Protein AF-A0A166PEL2-F1 (afdb_monomer)

Structure (mmCIF, N/CA/C/O backbone):
data_AF-A0A166PEL2-F1
#
_entry.id   AF-A0A166PEL2-F1
#
loop_
_atom_site.group_PDB
_atom_site.id
_atom_site.type_symbol
_atom_site.label_atom_id
_atom_site.label_alt_id
_atom_site.label_comp_id
_atom_site.label_asym_id
_atom_site.label_entity_id
_atom_site.label_seq_id
_atom_site.pdbx_PDB_ins_code
_atom_site.Cartn_x
_atom_site.Cartn_y
_atom_site.Cartn_z
_atom_site.occupancy
_atom_site.B_iso_or_equiv
_atom_site.auth_seq_id
_atom_site.auth_comp_id
_atom_site.auth_asym_id
_atom_site.auth_atom_id
_atom_site.pdbx_PDB_model_num
ATOM 1 N N . MET A 1 1 ? 7.574 10.618 -14.336 1.00 68.94 1 MET A N 1
ATOM 2 C CA . MET A 1 1 ? 8.141 10.430 -12.987 1.00 68.94 1 MET A CA 1
ATOM 3 C C . MET A 1 1 ? 7.472 11.356 -11.979 1.00 68.94 1 MET A C 1
ATOM 5 O O . MET A 1 1 ? 6.725 10.844 -11.168 1.00 68.94 1 MET A O 1
ATOM 9 N N . TYR A 1 2 ? 7.573 12.684 -12.110 1.00 82.25 2 TYR A N 1
ATOM 10 C CA . TYR A 1 2 ? 6.947 13.627 -11.161 1.00 82.25 2 TYR A CA 1
ATOM 11 C C . TYR A 1 2 ? 5.433 13.452 -10.944 1.00 82.25 2 TYR A C 1
ATOM 13 O O . TYR A 1 2 ? 4.970 13.500 -9.814 1.00 82.25 2 TYR A O 1
ATOM 21 N N . LEU A 1 3 ? 4.654 13.180 -12.000 1.00 83.31 3 LEU A N 1
ATOM 22 C CA . LEU A 1 3 ? 3.216 12.902 -11.848 1.00 83.31 3 LEU A CA 1
ATOM 23 C C . LEU A 1 3 ? 2.946 11.677 -10.965 1.00 83.31 3 LEU A C 1
ATOM 25 O O . LEU A 1 3 ? 2.018 11.698 -10.172 1.00 83.31 3 LEU A O 1
ATOM 29 N N . PHE A 1 4 ? 3.765 10.631 -11.081 1.00 80.25 4 PHE A N 1
ATOM 30 C CA . PHE A 1 4 ? 3.643 9.445 -10.237 1.00 80.25 4 PHE A CA 1
ATOM 31 C C . PHE A 1 4 ? 3.962 9.779 -8.774 1.00 80.25 4 PHE A C 1
ATOM 33 O O . PHE A 1 4 ? 3.203 9.398 -7.892 1.00 80.25 4 PHE A O 1
ATOM 40 N N . GLU A 1 5 ? 5.019 10.552 -8.518 1.00 82.25 5 GLU A N 1
ATOM 41 C CA . GLU A 1 5 ? 5.413 10.951 -7.159 1.00 82.25 5 GLU A CA 1
ATOM 42 C C . GLU A 1 5 ? 4.337 11.776 -6.443 1.00 82.25 5 GLU A C 1
ATOM 44 O O . GLU A 1 5 ? 4.103 11.565 -5.255 1.00 82.25 5 GLU A O 1
ATOM 49 N N . VAL A 1 6 ? 3.637 12.664 -7.161 1.00 87.75 6 VAL A N 1
ATOM 50 C CA . VAL A 1 6 ? 2.542 13.476 -6.597 1.00 87.75 6 VAL A CA 1
ATOM 51 C C . VAL A 1 6 ? 1.397 12.609 -6.070 1.00 87.75 6 VAL A C 1
ATOM 53 O O . VAL A 1 6 ? 0.828 12.933 -5.032 1.00 87.75 6 VAL A O 1
ATOM 56 N N . PHE A 1 7 ? 1.064 11.509 -6.750 1.00 84.31 7 PHE A N 1
ATOM 57 C CA . PHE A 1 7 ? 0.017 10.586 -6.292 1.00 84.31 7 PHE A CA 1
ATOM 58 C C . PHE A 1 7 ? 0.532 9.560 -5.278 1.00 84.31 7 PHE A C 1
ATOM 60 O O . PHE A 1 7 ? -0.188 9.199 -4.352 1.00 84.31 7 PHE A O 1
ATOM 67 N N . TYR A 1 8 ? 1.776 9.107 -5.432 1.00 83.38 8 TYR A N 1
ATOM 68 C CA . TYR A 1 8 ? 2.395 8.117 -4.554 1.00 83.38 8 TYR A CA 1
ATOM 69 C C . TYR A 1 8 ? 2.656 8.670 -3.146 1.00 83.38 8 TYR A C 1
ATOM 71 O O . TYR A 1 8 ? 2.344 8.018 -2.152 1.00 83.38 8 TYR A O 1
ATOM 79 N N . SER A 1 9 ? 3.197 9.889 -3.057 1.00 85.69 9 SER A N 1
ATOM 80 C CA . SER A 1 9 ? 3.658 10.498 -1.805 1.00 85.69 9 SER A CA 1
ATOM 81 C C . SER A 1 9 ? 2.582 10.614 -0.708 1.00 85.69 9 SER A C 1
ATOM 83 O O . SER A 1 9 ? 2.863 10.199 0.413 1.00 85.69 9 SER A O 1
ATOM 85 N N . PRO A 1 10 ? 1.352 11.108 -0.967 1.00 86.00 10 PRO A N 1
ATOM 86 C CA . PRO A 1 10 ? 0.333 11.222 0.081 1.00 86.00 10 PRO A CA 1
ATOM 87 C C . PRO A 1 10 ? -0.378 9.902 0.421 1.00 86.00 10 PRO A C 1
ATOM 89 O O . PRO A 1 10 ? -0.984 9.812 1.485 1.00 86.00 10 PRO A O 1
ATOM 92 N N . GLY A 1 11 ? -0.356 8.910 -0.476 1.00 82.56 11 GLY A N 1
ATOM 93 C CA . GLY A 1 11 ? -1.076 7.645 -0.313 1.00 82.56 11 GLY A CA 1
ATOM 94 C C . GLY A 1 11 ? -0.146 6.506 0.089 1.00 82.56 11 GLY A C 1
ATOM 95 O O . GLY A 1 11 ? 0.066 6.241 1.267 1.00 82.56 11 GLY A O 1
ATOM 96 N N . GLU A 1 12 ? 0.435 5.849 -0.909 1.00 81.69 12 GLU A N 1
ATOM 97 C CA . GLU A 1 12 ? 1.274 4.651 -0.745 1.00 81.69 12 GLU A CA 1
ATOM 98 C C . GLU A 1 12 ? 2.548 4.885 0.083 1.00 81.69 12 GLU A C 1
ATOM 100 O O . GLU A 1 12 ? 3.100 3.944 0.642 1.00 81.69 12 GLU A O 1
ATOM 105 N N . GLY A 1 13 ? 3.029 6.129 0.185 1.00 81.25 13 GLY A N 1
ATOM 106 C CA . GLY A 1 13 ? 4.193 6.464 1.008 1.00 81.25 13 GLY A CA 1
ATOM 107 C C . GLY A 1 13 ? 3.968 6.214 2.509 1.00 81.25 13 GLY A C 1
ATOM 108 O O . GLY A 1 13 ? 4.653 5.372 3.088 1.00 81.25 13 GLY A O 1
ATOM 109 N N . PRO A 1 14 ? 3.055 6.950 3.169 1.00 84.38 14 PRO A N 1
ATOM 110 C CA . PRO A 1 14 ? 2.845 6.847 4.613 1.00 84.38 14 PRO A CA 1
ATOM 111 C C . PRO A 1 14 ? 1.833 5.769 5.030 1.00 84.38 14 PRO A C 1
ATOM 113 O O . PRO A 1 14 ? 2.002 5.175 6.095 1.00 84.38 14 PRO A O 1
ATOM 116 N N . VAL A 1 15 ? 0.803 5.500 4.218 1.00 84.81 15 VAL A N 1
ATOM 117 C CA . VAL A 1 15 ? -0.370 4.705 4.636 1.00 84.81 15 VAL A CA 1
ATOM 118 C C . VAL A 1 15 ? -0.029 3.260 5.028 1.00 84.81 15 VAL A C 1
ATOM 120 O O . VAL A 1 15 ? -0.509 2.814 6.070 1.00 84.81 15 VAL A O 1
ATOM 123 N N . PRO A 1 16 ? 0.813 2.505 4.293 1.00 83.75 16 PRO A N 1
ATOM 124 C CA . PRO A 1 16 ? 1.124 1.123 4.668 1.00 83.75 16 PRO A CA 1
ATOM 125 C C . PRO A 1 16 ? 1.857 1.015 6.011 1.00 83.75 16 PRO A C 1
ATOM 127 O O . PRO A 1 16 ? 1.633 0.073 6.777 1.00 83.75 16 PRO A O 1
ATOM 130 N N . PHE A 1 17 ? 2.720 1.988 6.321 1.00 82.50 17 PHE A N 1
ATOM 131 C CA . PHE A 1 17 ? 3.472 2.008 7.574 1.00 82.50 17 PHE A CA 1
ATOM 132 C C . PHE A 1 17 ? 2.594 2.410 8.757 1.00 82.50 17 PHE A C 1
ATOM 134 O O . PHE A 1 17 ? 2.692 1.788 9.814 1.00 82.50 17 PHE A O 1
ATOM 141 N N . THR A 1 18 ? 1.710 3.399 8.587 1.00 84.75 18 THR A N 1
ATOM 142 C CA . THR A 1 18 ? 0.741 3.763 9.632 1.00 84.75 18 THR A CA 1
ATOM 143 C C . THR A 1 18 ? -0.252 2.634 9.874 1.00 84.75 18 THR A C 1
ATOM 145 O O . THR A 1 18 ? -0.469 2.254 11.019 1.00 84.75 18 THR A O 1
ATOM 148 N N . TYR A 1 19 ? -0.761 2.013 8.808 1.00 82.31 19 TYR A N 1
ATOM 149 C CA . TYR A 1 19 ? -1.673 0.877 8.913 1.00 82.31 19 TYR A CA 1
ATOM 150 C C . TYR A 1 19 ? -1.026 -0.306 9.641 1.00 82.31 19 TYR A C 1
ATOM 152 O O . TYR A 1 19 ? -1.628 -0.890 10.536 1.00 82.31 19 TYR A O 1
ATOM 160 N N . SER A 1 20 ? 0.229 -0.636 9.319 1.00 83.12 20 SER A N 1
ATOM 161 C CA . SER A 1 20 ? 0.958 -1.697 10.027 1.00 83.12 20 SER A CA 1
ATOM 162 C C . SER A 1 20 ? 1.093 -1.387 11.524 1.00 83.12 20 SER A C 1
ATOM 164 O O . SER A 1 20 ? 0.984 -2.285 12.353 1.00 83.12 20 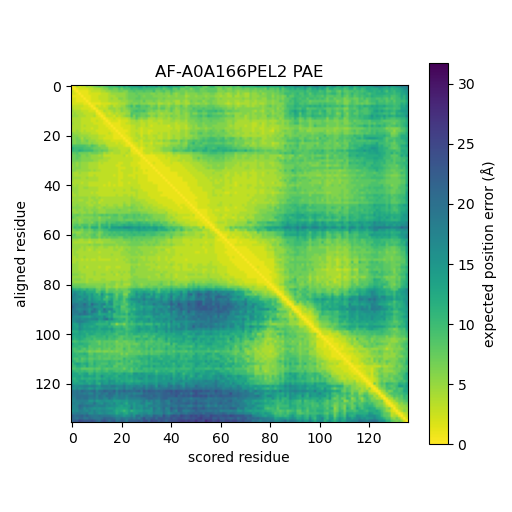SER A O 1
ATOM 166 N N . ALA A 1 21 ? 1.272 -0.118 11.900 1.00 82.12 21 ALA A N 1
ATOM 167 C CA . ALA A 1 21 ? 1.360 0.275 13.305 1.00 82.12 21 ALA A CA 1
ATOM 168 C C . ALA A 1 21 ? 0.016 0.156 14.050 1.00 82.12 21 ALA A C 1
ATOM 170 O O . ALA A 1 21 ? 0.012 -0.093 15.257 1.00 82.12 21 ALA A O 1
ATOM 171 N N . GLU A 1 22 ? -1.107 0.311 13.349 1.00 81.56 22 GLU A N 1
ATOM 172 C CA . GLU A 1 22 ? -2.463 0.214 13.904 1.00 81.56 22 GLU A CA 1
ATOM 173 C C . GLU A 1 22 ? -2.983 -1.228 13.942 1.00 81.56 22 GLU A C 1
ATOM 175 O O . GLU A 1 22 ? -3.628 -1.620 14.911 1.00 81.56 22 GLU A O 1
ATOM 180 N N . ALA A 1 23 ? -2.659 -2.035 12.927 1.00 79.25 23 ALA A N 1
ATOM 181 C CA . ALA A 1 23 ? -3.168 -3.395 12.772 1.00 79.25 23 ALA A CA 1
ATOM 182 C C . ALA A 1 23 ? -2.594 -4.391 13.795 1.00 79.25 23 ALA A C 1
ATOM 184 O O . ALA A 1 23 ? -3.243 -5.385 14.115 1.00 79.25 23 ALA A O 1
ATOM 185 N N . PHE A 1 24 ? -1.376 -4.159 14.306 1.00 79.06 24 PHE A N 1
ATOM 186 C CA . PHE A 1 24 ? -0.751 -5.073 15.265 1.00 79.06 24 PHE A CA 1
ATOM 187 C C . PHE A 1 24 ? -1.040 -4.693 16.734 1.00 79.06 24 PHE A C 1
ATOM 189 O O . PHE A 1 24 ? -0.803 -3.543 17.141 1.00 79.06 24 PHE A O 1
ATOM 196 N N . PRO A 1 25 ? -1.434 -5.675 17.576 1.00 77.25 25 PRO A N 1
ATOM 197 C CA . PRO A 1 25 ? -1.538 -5.509 19.024 1.00 77.25 25 PRO A CA 1
ATOM 198 C C . PRO A 1 25 ? -0.226 -5.020 19.644 1.00 77.25 25 PRO A C 1
ATOM 200 O O . PRO A 1 25 ? 0.857 -5.445 19.239 1.00 77.25 25 PRO A O 1
ATOM 203 N N . LEU A 1 26 ? -0.315 -4.181 20.684 1.00 81.19 26 LEU A N 1
ATOM 204 C CA . LEU A 1 26 ? 0.842 -3.515 21.309 1.00 81.19 26 LEU A CA 1
ATOM 205 C C . LEU A 1 26 ? 1.996 -4.464 21.673 1.00 81.19 26 LEU A C 1
ATOM 207 O O . LEU A 1 26 ? 3.154 -4.111 21.485 1.00 81.19 26 LEU A O 1
ATOM 211 N N . HIS A 1 27 ? 1.690 -5.673 22.146 1.00 81.88 27 HIS A N 1
ATOM 212 C CA . HIS A 1 27 ? 2.688 -6.634 22.623 1.00 81.88 27 HIS A CA 1
ATOM 213 C C . HIS A 1 27 ? 3.509 -7.311 21.507 1.00 81.88 27 HIS A C 1
ATOM 215 O O . HIS A 1 27 ? 4.598 -7.806 21.783 1.00 81.88 27 HIS A O 1
ATOM 221 N N . ILE A 1 28 ? 3.019 -7.337 20.260 1.00 85.81 28 ILE A N 1
ATOM 222 C CA . ILE A 1 28 ? 3.730 -7.911 19.097 1.00 85.81 28 ILE A CA 1
ATOM 223 C C . ILE A 1 28 ? 4.020 -6.886 17.999 1.00 85.81 28 ILE A C 1
ATOM 225 O O . ILE A 1 28 ? 4.573 -7.234 16.954 1.00 85.81 28 ILE A O 1
ATOM 229 N N . ARG A 1 29 ? 3.664 -5.618 18.219 1.00 86.94 29 ARG A N 1
ATOM 230 C CA . ARG A 1 29 ? 3.754 -4.559 17.211 1.00 86.94 29 ARG A CA 1
ATOM 231 C C . ARG A 1 29 ? 5.157 -4.399 16.647 1.00 86.94 29 ARG A C 1
ATOM 233 O O . ARG A 1 29 ? 5.304 -4.286 15.438 1.00 86.94 29 ARG A O 1
ATOM 240 N N . GLU A 1 30 ? 6.182 -4.428 17.491 1.00 87.81 30 GLU A N 1
ATOM 241 C CA . GLU A 1 30 ? 7.574 -4.283 17.045 1.00 87.81 30 GLU A CA 1
ATOM 242 C C . GLU A 1 30 ? 7.991 -5.411 16.088 1.00 87.81 30 GLU A C 1
ATOM 244 O O . GLU A 1 30 ? 8.596 -5.168 15.040 1.00 87.81 30 GLU A O 1
ATOM 249 N N . VAL A 1 31 ? 7.589 -6.648 16.395 1.00 90.31 31 VAL A N 1
ATOM 250 C CA . VAL A 1 31 ? 7.852 -7.818 15.547 1.00 90.31 31 VAL A CA 1
ATOM 251 C C . VAL A 1 31 ? 7.073 -7.711 14.234 1.00 90.31 31 VAL A C 1
ATOM 253 O O . VAL A 1 31 ? 7.656 -7.885 13.166 1.00 90.31 31 VAL A O 1
ATOM 256 N N . GLY A 1 32 ? 5.791 -7.339 14.289 1.00 87.50 32 GLY A N 1
ATOM 257 C CA . GLY A 1 32 ? 4.961 -7.141 13.096 1.00 87.50 32 GLY A CA 1
ATOM 258 C C . GLY A 1 32 ? 5.494 -6.041 12.171 1.00 87.50 32 GLY A C 1
ATOM 259 O O . GLY A 1 32 ? 5.602 -6.238 10.961 1.00 87.50 32 GLY A O 1
ATOM 260 N N . MET A 1 33 ? 5.919 -4.912 12.742 1.00 89.38 33 MET A N 1
ATOM 261 C CA . MET A 1 33 ? 6.496 -3.783 12.004 1.00 89.38 33 MET A CA 1
ATOM 262 C C . MET A 1 33 ? 7.846 -4.123 11.367 1.00 89.38 33 MET A C 1
ATOM 264 O O . MET A 1 33 ? 8.104 -3.738 10.222 1.00 89.38 33 MET A O 1
ATOM 268 N N . SER A 1 34 ? 8.711 -4.859 12.075 1.00 91.31 34 SER A N 1
ATOM 269 C CA . SER A 1 34 ? 9.996 -5.298 11.514 1.00 91.31 34 SER A CA 1
ATOM 270 C C . SER A 1 34 ? 9.799 -6.266 10.345 1.00 91.31 34 SER A C 1
ATOM 272 O O . SER A 1 34 ? 10.466 -6.124 9.319 1.00 91.31 34 SER A O 1
ATOM 274 N N . TRP A 1 35 ? 8.822 -7.175 10.441 1.00 90.94 35 TRP A N 1
ATOM 275 C CA . TRP A 1 35 ? 8.448 -8.068 9.346 1.00 90.94 35 TRP A CA 1
ATOM 276 C C . TRP A 1 35 ? 7.890 -7.308 8.139 1.00 90.94 35 TRP A C 1
ATOM 278 O O . TRP A 1 35 ? 8.370 -7.507 7.024 1.00 90.94 35 TRP A O 1
ATOM 288 N N . ALA A 1 36 ? 6.939 -6.391 8.350 1.00 89.19 36 ALA A N 1
ATOM 289 C CA . ALA A 1 36 ? 6.391 -5.554 7.282 1.00 89.19 36 ALA A CA 1
ATOM 290 C C . ALA A 1 36 ? 7.501 -4.775 6.555 1.00 89.19 36 ALA A C 1
ATOM 292 O O . ALA A 1 36 ? 7.572 -4.772 5.328 1.00 89.19 36 ALA A O 1
ATOM 293 N N . THR A 1 37 ? 8.435 -4.198 7.315 1.00 90.81 37 THR A N 1
ATOM 294 C CA . THR A 1 37 ? 9.597 -3.494 6.760 1.00 90.81 37 THR A CA 1
ATOM 295 C C . THR A 1 37 ? 10.496 -4.439 5.961 1.00 90.81 37 THR A C 1
ATOM 297 O O . THR A 1 37 ? 10.870 -4.119 4.833 1.00 90.81 37 THR A O 1
ATOM 300 N N . ALA A 1 38 ? 10.810 -5.623 6.493 1.00 93.38 38 ALA A N 1
ATOM 301 C CA . ALA A 1 38 ? 11.628 -6.617 5.800 1.00 93.38 38 ALA A CA 1
ATOM 302 C C . ALA A 1 38 ? 11.006 -7.048 4.462 1.00 93.38 38 ALA A C 1
ATOM 304 O O . ALA A 1 38 ? 11.710 -7.127 3.455 1.00 93.38 38 ALA A O 1
ATOM 305 N N . VAL A 1 39 ? 9.687 -7.260 4.428 1.00 91.06 39 VAL A N 1
ATOM 306 C CA . VAL A 1 39 ? 8.945 -7.586 3.203 1.00 91.06 39 VAL A CA 1
ATOM 307 C C . VAL A 1 39 ? 9.034 -6.440 2.190 1.00 91.06 39 VAL A C 1
ATOM 309 O O . VAL A 1 39 ? 9.369 -6.686 1.030 1.00 91.06 39 VAL A O 1
ATOM 312 N N . THR A 1 40 ? 8.834 -5.188 2.614 1.00 91.31 40 THR A N 1
ATOM 313 C CA . THR A 1 40 ? 8.957 -4.006 1.741 1.00 91.31 40 THR A CA 1
ATOM 314 C C . THR A 1 40 ? 10.338 -3.914 1.090 1.00 91.31 40 THR A C 1
ATOM 316 O O . THR A 1 40 ? 10.446 -3.748 -0.128 1.00 91.31 40 THR A O 1
ATOM 319 N N . TRP A 1 41 ? 11.409 -4.072 1.871 1.00 92.06 41 TRP A N 1
ATOM 320 C CA . TRP A 1 41 ? 12.775 -4.033 1.341 1.00 92.06 41 TRP A CA 1
ATOM 321 C C . TRP A 1 41 ? 13.114 -5.254 0.481 1.00 92.06 41 TRP A C 1
ATOM 323 O O . TRP A 1 41 ? 13.829 -5.120 -0.512 1.00 92.06 41 TRP A O 1
ATOM 333 N N . CYS A 1 42 ? 12.562 -6.427 0.796 1.00 94.75 42 CYS A N 1
ATOM 334 C CA . CYS A 1 42 ? 12.691 -7.619 -0.039 1.00 94.75 42 CYS A CA 1
ATOM 335 C C . CYS A 1 42 ? 12.094 -7.385 -1.435 1.00 94.75 42 CYS A C 1
ATOM 337 O O . CYS A 1 42 ? 12.761 -7.622 -2.443 1.00 94.75 42 CYS A O 1
ATOM 339 N N . PHE A 1 43 ? 10.878 -6.838 -1.517 1.00 90.25 43 PHE A N 1
ATOM 340 C CA . PHE A 1 43 ? 10.273 -6.494 -2.803 1.00 90.25 43 PHE A CA 1
ATOM 341 C C . PHE A 1 43 ? 11.022 -5.366 -3.516 1.00 90.25 43 PHE A C 1
ATOM 343 O O . PHE A 1 43 ? 11.195 -5.441 -4.730 1.00 90.25 43 PHE A O 1
ATOM 35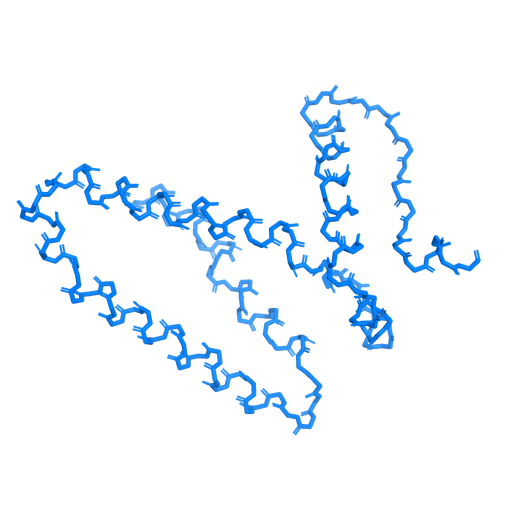0 N N . ASN A 1 44 ? 11.547 -4.373 -2.793 1.00 91.81 44 ASN A N 1
ATOM 351 C CA . ASN A 1 44 ? 12.405 -3.344 -3.386 1.00 91.81 44 ASN A CA 1
ATOM 352 C C . ASN A 1 44 ? 13.656 -3.948 -4.055 1.00 91.81 44 ASN A C 1
ATOM 354 O O . ASN A 1 44 ? 14.012 -3.573 -5.177 1.00 91.81 44 ASN A O 1
ATOM 358 N N . PHE A 1 45 ? 14.278 -4.942 -3.415 1.00 93.81 45 PHE A N 1
ATOM 359 C CA . PHE A 1 45 ? 15.393 -5.683 -3.997 1.00 93.81 45 PHE A CA 1
ATOM 360 C C . PHE A 1 45 ? 14.976 -6.448 -5.260 1.00 93.81 45 PHE A C 1
ATOM 362 O O . PHE A 1 45 ? 15.645 -6.338 -6.288 1.00 93.81 45 PHE A O 1
ATOM 369 N N . ILE A 1 46 ? 13.846 -7.166 -5.223 1.00 92.44 46 ILE A N 1
ATOM 370 C CA . ILE A 1 46 ? 13.313 -7.888 -6.391 1.00 92.44 46 ILE A CA 1
ATOM 371 C C . ILE A 1 46 ? 13.060 -6.919 -7.553 1.00 92.44 46 ILE A C 1
ATOM 373 O O . ILE A 1 46 ? 13.459 -7.202 -8.684 1.00 92.44 46 ILE A O 1
ATOM 377 N N . LEU A 1 47 ? 12.448 -5.763 -7.289 1.00 89.88 47 LEU A N 1
ATOM 378 C CA . LEU A 1 47 ? 12.204 -4.721 -8.290 1.00 89.88 47 LEU A CA 1
ATOM 379 C C . LEU A 1 47 ? 13.512 -4.224 -8.909 1.00 89.88 47 LEU A C 1
ATOM 381 O O . LEU A 1 47 ? 13.653 -4.207 -10.131 1.00 89.88 47 LEU A O 1
ATOM 385 N N . SER A 1 48 ? 14.491 -3.884 -8.073 1.00 91.31 48 SER A N 1
ATOM 386 C CA . SER A 1 48 ? 15.796 -3.388 -8.521 1.00 91.31 48 SER A CA 1
ATOM 387 C C . SER A 1 48 ? 16.555 -4.426 -9.353 1.00 91.31 48 SER A C 1
ATOM 389 O O . SER A 1 48 ? 17.191 -4.082 -10.347 1.00 91.31 48 SER A O 1
ATOM 391 N N . PHE A 1 49 ? 16.453 -5.706 -8.990 1.00 92.75 49 PHE A N 1
ATO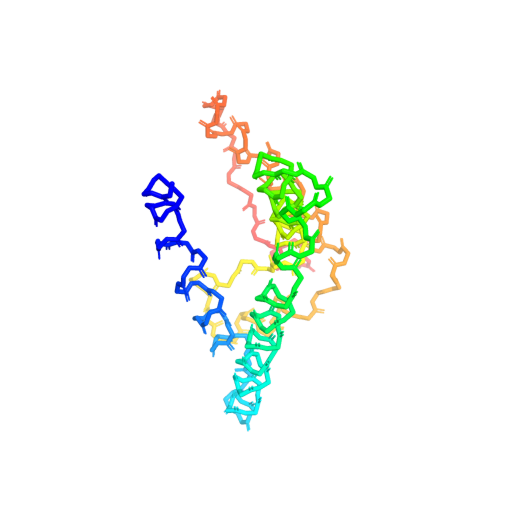M 392 C CA . PHE A 1 49 ? 17.093 -6.809 -9.706 1.00 92.75 49 PHE A CA 1
ATOM 393 C C . PHE A 1 49 ? 16.413 -7.135 -11.048 1.00 92.75 49 PHE A C 1
ATOM 395 O O . PHE A 1 49 ? 17.071 -7.435 -12.049 1.00 92.75 49 PHE A O 1
ATOM 402 N N . THR A 1 50 ? 15.083 -7.076 -11.089 1.00 89.88 50 THR A N 1
ATOM 403 C CA . THR A 1 50 ? 14.289 -7.407 -12.283 1.00 89.88 50 THR A CA 1
ATOM 404 C C . THR A 1 50 ? 14.190 -6.246 -13.273 1.00 89.88 50 THR A C 1
ATOM 406 O O . THR A 1 50 ? 14.004 -6.484 -14.467 1.00 89.88 50 THR A O 1
ATOM 409 N N . TRP A 1 51 ? 14.385 -5.001 -12.828 1.00 87.44 51 TRP A N 1
ATOM 410 C CA . TRP A 1 51 ? 14.286 -3.801 -13.664 1.00 87.44 51 TRP A CA 1
ATOM 411 C C . TRP A 1 51 ? 15.164 -3.832 -14.933 1.00 87.44 51 TRP A C 1
ATOM 413 O O . TRP A 1 51 ? 14.611 -3.638 -16.020 1.00 87.44 51 TRP A O 1
ATOM 423 N N . PRO A 1 52 ? 16.478 -4.145 -14.880 1.00 88.88 52 PRO A N 1
ATOM 424 C CA . PRO A 1 52 ? 17.313 -4.199 -16.083 1.00 88.88 52 PRO A CA 1
ATOM 425 C C . PRO A 1 52 ? 16.836 -5.254 -17.089 1.00 88.88 52 PRO A C 1
ATOM 427 O O . PRO A 1 52 ? 16.827 -5.004 -18.293 1.00 88.88 52 PRO A O 1
ATOM 430 N N . HIS A 1 53 ? 16.391 -6.413 -16.594 1.00 88.06 53 HIS A N 1
ATOM 431 C CA . HIS A 1 53 ? 15.879 -7.511 -17.417 1.00 88.06 53 HIS A CA 1
ATOM 432 C C . HIS A 1 53 ? 14.543 -7.153 -18.085 1.00 88.06 53 HIS A C 1
ATOM 434 O O . HIS A 1 53 ? 14.311 -7.492 -19.244 1.00 88.06 53 HIS A O 1
ATOM 440 N N . LEU A 1 54 ? 13.666 -6.425 -17.387 1.00 87.94 54 LEU A N 1
ATOM 441 C CA . LEU A 1 54 ? 12.422 -5.933 -17.979 1.00 87.94 54 LEU A CA 1
ATOM 442 C C . LEU A 1 54 ? 12.671 -4.860 -19.037 1.00 87.94 54 LEU A C 1
ATOM 444 O O . LEU A 1 54 ? 12.008 -4.858 -20.075 1.00 87.94 54 LEU A O 1
ATOM 448 N N . MET A 1 55 ? 13.626 -3.961 -18.796 1.00 88.19 55 MET A N 1
ATOM 449 C CA . MET A 1 55 ? 13.965 -2.909 -19.750 1.00 88.19 55 MET A CA 1
ATOM 450 C C . MET A 1 55 ? 14.473 -3.467 -21.082 1.00 88.19 55 MET A C 1
ATOM 452 O O . MET A 1 55 ? 14.123 -2.928 -22.134 1.00 88.19 55 MET A O 1
ATOM 456 N N . THR A 1 56 ? 15.268 -4.541 -21.055 1.00 86.94 56 THR A N 1
ATOM 457 C CA . THR A 1 56 ? 15.785 -5.181 -22.273 1.00 86.94 56 THR A CA 1
ATOM 458 C C . THR A 1 56 ? 14.711 -5.977 -23.014 1.00 86.94 56 THR A C 1
ATOM 460 O O . THR A 1 56 ? 14.668 -5.923 -24.241 1.00 86.94 56 THR A O 1
ATOM 463 N N . ALA A 1 57 ? 13.812 -6.660 -22.298 1.00 88.31 57 ALA A N 1
ATOM 464 C CA . ALA A 1 57 ? 12.762 -7.481 -22.903 1.00 88.31 57 ALA A CA 1
ATOM 465 C C . ALA A 1 57 ? 11.567 -6.669 -23.440 1.00 88.31 57 ALA A C 1
ATOM 467 O O . ALA A 1 57 ? 11.106 -6.904 -24.556 1.00 88.31 57 ALA A O 1
ATOM 468 N N . PHE A 1 58 ? 11.057 -5.708 -22.663 1.00 82.25 58 PHE A N 1
ATOM 469 C CA . PHE A 1 58 ? 9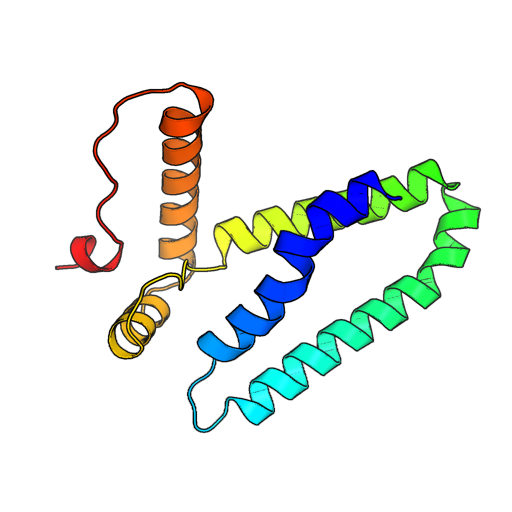.774 -5.037 -22.925 1.00 82.25 58 PHE A CA 1
ATOM 470 C C . PHE A 1 58 ? 9.898 -3.566 -23.343 1.00 82.25 58 PHE A C 1
ATOM 472 O O . PHE A 1 58 ? 8.882 -2.917 -23.608 1.00 82.25 58 PHE A O 1
ATOM 479 N N . LYS A 1 59 ? 11.129 -3.036 -23.429 1.00 85.88 59 LYS A N 1
ATOM 480 C CA . LYS A 1 59 ? 11.415 -1.595 -23.550 1.00 85.88 59 LYS A CA 1
ATOM 481 C C . LYS A 1 59 ? 10.849 -0.808 -22.358 1.00 85.88 59 LYS A C 1
ATOM 483 O O . LYS A 1 59 ? 10.154 -1.333 -21.490 1.00 85.88 59 LYS A O 1
ATOM 488 N N . VAL A 1 60 ? 11.150 0.488 -22.306 1.00 83.31 60 VAL A N 1
ATOM 489 C CA . VAL A 1 60 ? 10.772 1.364 -21.184 1.00 83.31 60 VAL A CA 1
ATOM 490 C C . VAL A 1 60 ? 9.254 1.367 -20.955 1.00 83.31 60 VAL A C 1
ATOM 492 O O . VAL A 1 60 ? 8.799 1.210 -19.827 1.00 83.31 60 VAL A O 1
ATOM 495 N N . GLN A 1 61 ? 8.457 1.496 -22.019 1.00 84.88 61 GLN A N 1
ATOM 496 C CA . GLN A 1 61 ? 6.998 1.607 -21.919 1.00 84.88 61 GLN A CA 1
ATOM 497 C C . GLN A 1 61 ? 6.355 0.319 -21.388 1.00 84.88 61 GLN A C 1
ATOM 499 O O . GLN A 1 61 ? 5.468 0.383 -20.538 1.00 84.88 61 GLN A O 1
ATOM 504 N N . GLY A 1 62 ? 6.818 -0.846 -21.855 1.00 84.56 62 GLY A N 1
ATOM 505 C CA . GLY A 1 62 ? 6.307 -2.137 -21.399 1.00 84.56 62 GLY A CA 1
ATOM 506 C C . GLY A 1 62 ? 6.742 -2.471 -19.971 1.00 84.56 62 GLY A C 1
ATOM 507 O O . GLY A 1 62 ? 5.942 -3.007 -19.210 1.00 84.56 62 GLY A O 1
ATOM 508 N N . ALA A 1 63 ? 7.954 -2.071 -19.566 1.00 86.31 63 ALA A N 1
ATOM 509 C CA . ALA A 1 63 ? 8.424 -2.237 -18.191 1.00 86.31 63 ALA A CA 1
ATOM 510 C C . ALA A 1 63 ? 7.571 -1.445 -17.185 1.00 86.31 63 ALA A C 1
ATOM 512 O O . ALA A 1 63 ? 7.153 -1.990 -16.165 1.00 86.31 63 ALA A O 1
ATOM 513 N N . PHE A 1 64 ? 7.236 -0.188 -17.497 1.00 85.88 64 PHE A N 1
ATOM 514 C CA . PHE A 1 64 ? 6.296 0.588 -16.680 1.00 85.88 64 PHE A CA 1
ATOM 515 C C . PHE A 1 64 ? 4.885 -0.012 -16.684 1.00 85.88 64 PHE A C 1
ATOM 517 O O . PHE A 1 64 ? 4.250 -0.061 -15.634 1.00 85.88 64 PHE A O 1
ATOM 524 N N . GLY A 1 65 ? 4.404 -0.502 -17.832 1.00 87.81 65 GLY A N 1
ATOM 525 C CA . GLY A 1 65 ? 3.100 -1.165 -17.934 1.00 87.81 65 GLY A CA 1
ATOM 526 C C . GLY A 1 65 ? 2.991 -2.428 -17.073 1.00 87.81 65 GLY A C 1
ATOM 527 O O . GLY A 1 65 ? 1.962 -2.650 -16.439 1.00 87.81 65 GLY A O 1
ATOM 528 N N . TRP A 1 66 ? 4.064 -3.218 -16.985 1.00 88.69 66 TRP A N 1
ATOM 529 C CA . TRP A 1 66 ? 4.125 -4.403 -16.127 1.00 88.69 66 TRP A CA 1
ATOM 530 C C . TRP A 1 66 ? 3.941 -4.058 -14.647 1.00 88.69 66 TRP A C 1
ATOM 532 O O . TRP A 1 66 ? 3.124 -4.669 -13.958 1.00 88.69 66 TRP A O 1
ATOM 542 N N . TYR A 1 67 ? 4.659 -3.044 -14.159 1.00 86.62 67 TYR A N 1
ATOM 543 C CA . TYR A 1 67 ? 4.512 -2.609 -12.771 1.00 86.62 67 TYR A CA 1
ATOM 544 C C . TYR A 1 67 ? 3.184 -1.908 -12.512 1.00 86.62 67 TYR A C 1
ATOM 546 O O . TYR A 1 67 ? 2.592 -2.122 -11.461 1.00 86.62 67 TYR A O 1
ATOM 554 N N . ALA A 1 68 ? 2.656 -1.162 -13.484 1.00 87.50 68 ALA A N 1
ATOM 555 C CA . ALA A 1 68 ? 1.317 -0.592 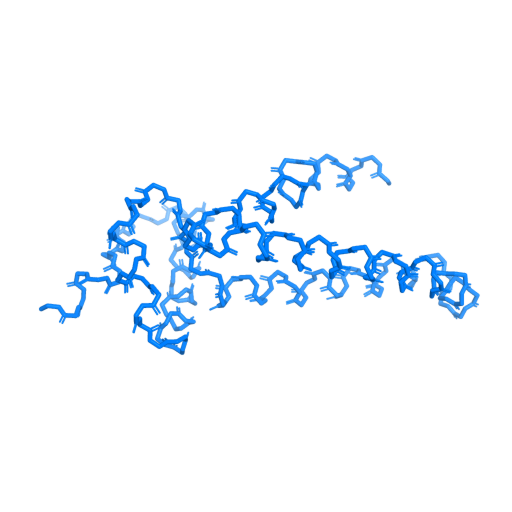-13.386 1.00 87.50 68 ALA A CA 1
ATOM 556 C C . ALA A 1 68 ? 0.237 -1.681 -13.234 1.00 87.50 68 ALA A C 1
ATOM 558 O O . ALA A 1 68 ? -0.692 -1.512 -12.446 1.00 87.50 68 ALA A O 1
ATOM 559 N N . ALA A 1 69 ? 0.374 -2.818 -13.928 1.00 90.88 69 ALA A N 1
ATOM 560 C CA . ALA A 1 69 ? -0.529 -3.955 -13.758 1.00 90.88 69 ALA A CA 1
ATOM 561 C C . ALA A 1 69 ? -0.439 -4.553 -12.343 1.00 90.88 69 ALA A C 1
ATOM 563 O O . ALA A 1 69 ? -1.468 -4.825 -11.730 1.00 90.88 69 ALA A O 1
ATOM 564 N N . TRP A 1 70 ? 0.769 -4.691 -11.788 1.00 89.62 70 TRP A N 1
ATOM 565 C CA . TRP A 1 70 ? 0.950 -5.126 -10.398 1.00 89.62 70 TRP A CA 1
ATOM 566 C C . TRP A 1 70 ? 0.373 -4.138 -9.381 1.00 89.62 70 TRP A C 1
ATOM 568 O O . TRP A 1 70 ? -0.268 -4.570 -8.425 1.00 89.62 70 TRP A O 1
ATOM 578 N N . CYS A 1 71 ? 0.515 -2.829 -9.606 1.00 88.75 71 CYS A N 1
ATOM 579 C CA . CYS A 1 71 ? -0.146 -1.813 -8.787 1.00 88.75 71 CYS A CA 1
ATOM 580 C C . CYS A 1 71 ? -1.675 -1.938 -8.853 1.00 88.75 71 CYS A C 1
ATOM 582 O O . CYS A 1 71 ? -2.334 -1.806 -7.828 1.00 88.75 71 CYS A O 1
ATOM 584 N N . LEU A 1 72 ? -2.250 -2.243 -10.022 1.00 89.38 72 LEU A N 1
ATOM 585 C CA . LEU A 1 72 ? -3.692 -2.469 -10.155 1.00 89.38 72 LEU A CA 1
ATOM 586 C C . LEU A 1 72 ? -4.149 -3.711 -9.377 1.00 89.38 72 LEU A C 1
ATOM 588 O O . LEU A 1 72 ? -5.173 -3.665 -8.699 1.00 89.38 72 LEU A O 1
ATOM 592 N N . VAL A 1 73 ? -3.386 -4.806 -9.436 1.00 89.94 73 VAL A N 1
ATOM 593 C CA . VAL A 1 73 ? -3.654 -6.008 -8.629 1.00 89.94 73 VAL A CA 1
ATOM 594 C C . VAL A 1 73 ? -3.580 -5.684 -7.134 1.00 89.94 73 VAL A C 1
ATOM 596 O O . VAL A 1 73 ? -4.476 -6.074 -6.388 1.00 89.94 73 VAL A O 1
ATOM 599 N N . GLY A 1 74 ? -2.563 -4.931 -6.707 1.00 87.06 74 GLY A N 1
ATOM 600 C CA . GLY A 1 74 ? -2.420 -4.466 -5.326 1.00 87.06 74 GLY A CA 1
ATOM 601 C C . GLY A 1 74 ? -3.591 -3.592 -4.880 1.00 87.06 74 GLY A C 1
ATOM 602 O O . GLY A 1 74 ? -4.159 -3.828 -3.820 1.00 87.06 74 GLY A O 1
ATOM 603 N N . TRP A 1 75 ? -4.030 -2.661 -5.725 1.00 85.88 75 TR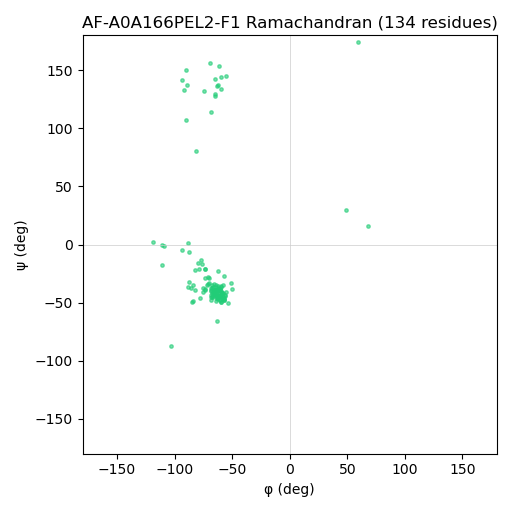P A N 1
ATOM 604 C CA . TRP A 1 75 ? -5.193 -1.816 -5.459 1.00 85.88 75 TRP A CA 1
ATOM 605 C C . TRP A 1 75 ? -6.478 -2.635 -5.274 1.00 85.88 75 TRP A C 1
ATOM 607 O O . TRP A 1 75 ? -7.218 -2.412 -4.318 1.00 85.88 75 TRP A O 1
ATOM 617 N N . VAL A 1 76 ? -6.724 -3.638 -6.127 1.00 86.44 76 VAL A N 1
ATOM 618 C CA . VAL A 1 76 ? -7.864 -4.558 -5.956 1.00 86.44 76 VAL A CA 1
ATOM 619 C C . VAL A 1 76 ? -7.736 -5.361 -4.660 1.00 86.44 76 VAL A C 1
ATOM 621 O O . VAL A 1 76 ? -8.726 -5.545 -3.955 1.00 86.44 76 VAL A O 1
ATOM 624 N N . ALA A 1 77 ? -6.533 -5.828 -4.322 1.00 84.62 77 ALA A N 1
ATOM 625 C CA . ALA A 1 77 ? -6.304 -6.559 -3.082 1.00 84.62 77 ALA A CA 1
ATOM 626 C C . ALA A 1 77 ? -6.575 -5.682 -1.850 1.00 84.62 77 ALA A C 1
ATOM 628 O O . ALA A 1 77 ? -7.282 -6.118 -0.946 1.00 84.62 77 ALA A O 1
ATOM 629 N N . VAL A 1 78 ? -6.095 -4.437 -1.839 1.00 84.19 78 VAL A N 1
ATOM 630 C CA . VAL A 1 78 ? -6.371 -3.466 -0.771 1.00 84.19 78 VAL A CA 1
ATOM 631 C C . VAL A 1 78 ? -7.874 -3.229 -0.636 1.00 84.19 78 VAL A C 1
ATOM 633 O O . VAL A 1 78 ? -8.404 -3.337 0.463 1.00 84.19 78 VAL A O 1
ATOM 636 N N . LEU A 1 79 ? -8.591 -3.019 -1.743 1.00 80.56 79 LEU A N 1
ATOM 637 C CA . LEU A 1 79 ? -10.044 -2.828 -1.706 1.00 80.56 79 LEU A CA 1
ATOM 638 C C . LEU A 1 79 ? -10.810 -4.015 -1.109 1.00 80.56 79 LEU A C 1
ATOM 640 O O . LEU A 1 79 ? -11.839 -3.816 -0.472 1.00 80.56 79 LEU A O 1
ATOM 644 N N . LEU A 1 80 ? -10.368 -5.248 -1.354 1.00 77.31 80 LEU A N 1
ATOM 645 C CA . LEU A 1 80 ? -11.093 -6.443 -0.914 1.00 77.31 80 LEU A CA 1
ATOM 646 C C . LEU A 1 80 ? -10.706 -6.900 0.491 1.00 77.31 80 LEU A C 1
ATOM 648 O O . LEU A 1 80 ? -11.557 -7.413 1.219 1.00 77.31 80 LEU A O 1
ATOM 652 N N . PHE A 1 81 ? -9.429 -6.769 0.841 1.00 74.19 81 PHE A N 1
ATOM 653 C CA . PHE A 1 81 ? -8.844 -7.412 2.015 1.00 74.19 81 PHE A CA 1
ATOM 654 C C . PHE A 1 81 ? -8.458 -6.441 3.122 1.00 74.19 81 PHE A C 1
ATOM 656 O O . PHE A 1 81 ? -8.280 -6.897 4.249 1.00 74.19 81 PHE A O 1
ATOM 663 N N . LEU A 1 82 ? -8.330 -5.143 2.834 1.00 73.94 82 LEU A N 1
ATOM 664 C CA . LEU A 1 82 ? -7.993 -4.150 3.846 1.00 73.94 82 LEU A CA 1
ATOM 665 C C . LEU A 1 82 ? -9.290 -3.607 4.474 1.00 73.94 82 LEU A C 1
ATOM 667 O O . LEU A 1 82 ? -10.043 -2.889 3.806 1.00 73.94 82 LEU A O 1
ATOM 671 N N . PRO A 1 83 ? -9.625 -3.977 5.725 1.00 67.50 83 PRO A N 1
ATOM 672 C CA . PRO A 1 83 ? -10.691 -3.299 6.444 1.00 67.50 83 PRO A CA 1
ATOM 673 C C . PRO A 1 83 ? -10.283 -1.846 6.706 1.00 67.50 83 PRO A C 1
ATOM 675 O O . PRO A 1 83 ? -9.122 -1.554 6.987 1.00 67.50 83 PRO A O 1
ATOM 678 N N . GLU A 1 84 ? -11.243 -0.931 6.613 1.00 66.38 84 GLU A N 1
ATOM 679 C CA . GLU A 1 84 ? -11.004 0.472 6.946 1.00 66.38 84 GLU A CA 1
ATOM 680 C C . GLU A 1 84 ? -10.773 0.579 8.463 1.00 66.38 84 GLU A C 1
ATOM 682 O O . GLU A 1 84 ? -11.683 0.299 9.242 1.00 66.38 84 GLU A O 1
ATOM 687 N N . THR A 1 85 ? -9.560 0.946 8.885 1.00 60.88 85 THR A N 1
ATOM 688 C CA . THR A 1 85 ? -9.203 1.143 10.307 1.00 60.88 85 THR A CA 1
ATOM 689 C C . THR A 1 85 ? -9.359 2.592 10.762 1.00 60.88 85 THR A C 1
ATOM 691 O O . THR A 1 85 ? -9.180 2.902 11.940 1.00 60.88 85 THR A O 1
ATOM 694 N N . LYS A 1 86 ? -9.687 3.502 9.837 1.00 54.72 86 LYS A N 1
ATOM 695 C CA . LYS A 1 86 ? -9.758 4.934 10.105 1.00 54.72 86 LYS A CA 1
ATOM 696 C C . LYS A 1 86 ? -10.880 5.250 11.101 1.00 54.72 86 LYS A C 1
ATOM 698 O O . LYS A 1 86 ? -12.026 4.875 10.881 1.00 54.72 86 LYS A O 1
ATOM 703 N N . GLU A 1 87 ? -10.532 6.008 12.145 1.00 55.31 87 GLU A N 1
ATOM 704 C CA . GLU A 1 87 ? -11.443 6.528 13.186 1.00 55.31 87 GLU A CA 1
ATOM 705 C C . GLU A 1 87 ? -12.064 5.477 14.129 1.00 55.31 87 GLU A C 1
ATOM 707 O O . GLU 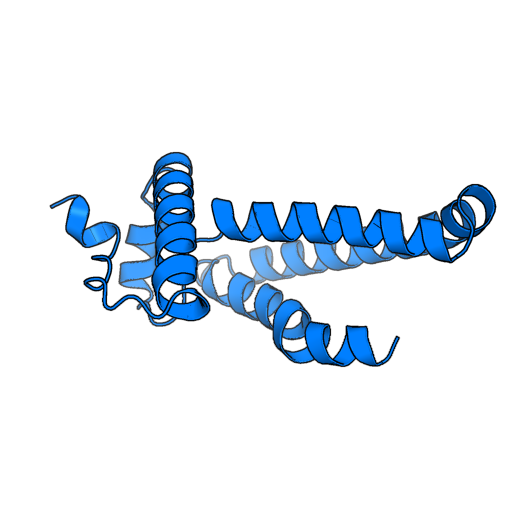A 1 87 ? -12.986 5.806 14.871 1.00 55.31 87 GLU A O 1
ATOM 712 N N . LEU A 1 88 ? -11.527 4.253 14.176 1.00 59.16 88 LEU A N 1
ATOM 713 C CA . LEU A 1 88 ? -11.958 3.231 15.136 1.00 59.16 88 LEU A CA 1
ATOM 714 C C . LEU A 1 88 ? -11.100 3.228 16.401 1.00 59.16 88 LEU A C 1
ATOM 716 O O . LEU A 1 88 ? -9.877 3.388 16.354 1.00 59.16 88 LEU A O 1
ATOM 720 N N . THR A 1 89 ? -11.739 3.020 17.549 1.00 62.66 89 THR A N 1
ATOM 721 C CA . THR A 1 89 ? -11.027 2.763 18.804 1.00 62.66 89 THR A CA 1
ATOM 722 C C . THR A 1 89 ? -10.358 1.384 18.767 1.00 62.66 89 THR A C 1
ATOM 724 O O . THR A 1 89 ? -10.782 0.485 18.042 1.00 62.66 89 THR A O 1
ATOM 727 N N . LEU A 1 90 ? -9.303 1.184 19.568 1.00 58.09 90 LEU A N 1
ATOM 728 C CA . LEU A 1 90 ? -8.590 -0.104 19.642 1.00 58.09 90 LEU A CA 1
ATOM 729 C C . LEU A 1 90 ? -9.513 -1.279 20.030 1.00 58.09 90 LEU A C 1
ATOM 731 O O . LEU A 1 90 ? -9.234 -2.410 19.644 1.00 58.09 90 LEU A O 1
ATOM 735 N N . GLU A 1 91 ? -10.601 -1.013 20.762 1.00 61.34 91 GLU A N 1
ATOM 736 C CA . GLU A 1 91 ? -11.613 -2.007 21.152 1.00 61.34 91 GLU A CA 1
ATOM 737 C C . GLU A 1 91 ? -12.541 -2.387 19.981 1.00 61.34 91 GLU A C 1
ATOM 739 O O . GLU A 1 91 ? -12.882 -3.557 19.812 1.00 61.34 91 GLU A O 1
ATOM 744 N N . GLU A 1 92 ? -12.904 -1.425 19.128 1.00 58.69 92 GLU A N 1
ATOM 745 C CA . GLU A 1 92 ? -13.703 -1.656 17.912 1.00 58.69 92 GLU A CA 1
ATOM 746 C C . GLU A 1 92 ? -12.881 -2.334 16.805 1.00 58.69 92 GLU A C 1
ATOM 748 O O . GLU A 1 92 ? -13.414 -3.101 16.001 1.00 58.69 92 GLU A O 1
ATOM 753 N N . LEU A 1 93 ? -11.563 -2.110 16.789 1.00 62.50 93 LEU A N 1
ATOM 754 C CA . LEU A 1 93 ? -10.629 -2.747 15.860 1.00 62.50 93 LEU A CA 1
ATOM 755 C C . LEU A 1 93 ? -10.644 -4.280 16.009 1.00 62.50 93 LEU A C 1
ATOM 757 O O . LEU A 1 93 ? -10.665 -5.003 15.013 1.00 62.50 93 LEU A O 1
ATOM 761 N N . ASP A 1 94 ? -10.704 -4.778 17.248 1.00 61.50 94 ASP A N 1
ATOM 762 C CA . ASP A 1 94 ? -10.740 -6.215 17.550 1.00 61.50 94 ASP A CA 1
ATOM 763 C C . ASP A 1 94 ? -12.043 -6.864 17.037 1.00 61.50 94 ASP A C 1
ATOM 765 O O . ASP A 1 94 ? -12.040 -7.977 16.508 1.00 61.50 94 ASP A O 1
ATOM 769 N N . GLN A 1 95 ? -13.159 -6.121 17.072 1.00 61.94 95 GLN A N 1
ATOM 770 C CA . GLN A 1 95 ? -14.429 -6.553 16.477 1.00 61.94 95 GLN A CA 1
ATOM 771 C C . GLN A 1 95 ? -14.356 -6.604 14.946 1.00 61.94 95 GLN A C 1
ATOM 773 O O . GLN A 1 95 ? -14.854 -7.554 14.341 1.00 61.94 95 GLN A O 1
ATOM 778 N N . VAL A 1 96 ? -13.689 -5.639 14.307 1.00 62.34 96 VAL A N 1
ATOM 779 C CA . VAL A 1 96 ? -13.494 -5.628 12.848 1.00 62.34 96 VAL A CA 1
ATOM 780 C C . VAL A 1 96 ? -12.626 -6.798 12.389 1.00 62.34 96 VAL A C 1
ATOM 782 O O . VAL A 1 96 ? -12.942 -7.415 11.377 1.00 62.34 96 VAL A O 1
ATOM 785 N N . PHE A 1 97 ? -11.583 -7.165 13.134 1.00 65.06 97 PHE A N 1
ATOM 786 C CA . PHE A 1 97 ? -10.751 -8.325 12.793 1.00 65.06 97 PHE A CA 1
ATOM 787 C C . PHE A 1 97 ? -11.389 -9.680 13.148 1.00 65.06 97 PHE A C 1
ATOM 789 O O . PHE A 1 97 ? -10.931 -10.713 12.655 1.00 65.06 97 PHE A O 1
ATOM 796 N N . SER A 1 98 ? -12.463 -9.697 13.947 1.00 66.19 98 SER A N 1
ATOM 797 C CA . SER A 1 98 ? -13.193 -10.923 14.309 1.00 66.19 98 SER A CA 1
ATOM 798 C C . SER A 1 98 ? -14.100 -11.469 13.194 1.00 66.19 98 SER A C 1
ATOM 800 O O . SER A 1 98 ? -14.510 -12.634 13.227 1.00 66.19 98 SER A O 1
ATOM 802 N N . VAL A 1 99 ? -14.405 -10.652 12.182 1.00 68.69 99 VAL A N 1
ATOM 803 C CA . VAL A 1 99 ? -15.324 -11.008 11.098 1.00 68.69 99 VAL A CA 1
ATOM 804 C C . VAL A 1 99 ? -14.554 -11.678 9.944 1.00 68.69 99 VAL A C 1
ATOM 806 O O . VAL A 1 99 ? -13.471 -11.247 9.546 1.00 68.69 99 VAL A O 1
ATOM 809 N N . PRO A 1 100 ? -15.086 -12.766 9.351 1.00 75.00 100 PRO A N 1
ATOM 810 C CA . PRO A 1 100 ? -14.384 -13.494 8.300 1.00 75.00 100 PRO A CA 1
ATOM 811 C C . PRO A 1 100 ? -14.161 -12.632 7.051 1.00 75.00 100 PRO A C 1
ATOM 813 O O . PRO A 1 100 ? -15.080 -11.989 6.535 1.00 75.00 100 PRO A O 1
ATOM 816 N N . THR A 1 101 ? -12.953 -12.714 6.490 1.00 72.94 101 THR A N 1
ATOM 817 C CA . THR A 1 101 ? -12.461 -11.901 5.363 1.00 72.94 101 THR A CA 1
ATOM 818 C C . THR A 1 101 ? -13.396 -11.882 4.145 1.00 72.94 101 THR A C 1
ATOM 820 O O . THR A 1 101 ? -13.527 -10.866 3.470 1.00 72.94 101 THR A O 1
ATOM 823 N N . TRP A 1 102 ? -14.116 -12.975 3.870 1.00 70.31 102 TRP A N 1
ATOM 824 C CA . TRP A 1 102 ? -15.084 -13.033 2.766 1.00 70.31 102 TRP A CA 1
ATOM 825 C C . TRP A 1 102 ? -16.313 -12.129 2.976 1.00 70.31 102 TRP A C 1
ATOM 827 O O . TRP A 1 102 ? -16.833 -11.557 2.013 1.00 70.31 102 TRP A O 1
ATOM 837 N N . LYS A 1 103 ? -16.790 -11.972 4.222 1.00 74.38 103 LYS A N 1
ATOM 838 C CA . LYS A 1 103 ? -17.885 -11.039 4.542 1.00 74.38 103 LYS A CA 1
ATOM 839 C C . LYS A 1 103 ? -17.421 -9.590 4.356 1.00 74.38 103 LYS A C 1
ATOM 841 O O . LYS A 1 103 ? -18.149 -8.814 3.736 1.00 74.38 103 LYS A O 1
ATOM 846 N N . HIS A 1 104 ? -16.195 -9.267 4.779 1.00 76.75 104 HIS A N 1
ATOM 847 C CA . HIS A 1 104 ? -15.579 -7.962 4.516 1.00 76.75 104 HIS A CA 1
ATOM 848 C C . HIS A 1 104 ? -15.447 -7.678 3.027 1.00 76.75 104 HIS A C 1
ATOM 850 O O . HIS A 1 104 ? -15.928 -6.647 2.575 1.00 76.75 104 HIS A O 1
ATOM 856 N N . ALA A 1 105 ? -14.900 -8.610 2.245 1.00 76.56 105 ALA A N 1
ATOM 857 C CA . ALA A 1 105 ? -14.728 -8.424 0.808 1.00 76.56 105 ALA A CA 1
ATOM 858 C C . ALA A 1 105 ? -16.063 -8.134 0.096 1.00 76.56 105 ALA A C 1
ATOM 860 O O . ALA A 1 105 ? -16.152 -7.237 -0.743 1.00 76.56 105 ALA A O 1
ATOM 861 N N . ARG A 1 106 ? -17.144 -8.840 0.463 1.00 77.69 106 ARG A N 1
ATOM 862 C CA . ARG A 1 106 ? -18.491 -8.576 -0.081 1.00 77.69 106 ARG A CA 1
ATOM 863 C C . ARG A 1 106 ? -19.033 -7.209 0.327 1.00 77.69 106 ARG A C 1
ATOM 865 O O . ARG A 1 106 ? -19.680 -6.551 -0.489 1.00 77.69 106 ARG A O 1
ATOM 872 N N . TYR A 1 107 ? -18.795 -6.794 1.568 1.00 77.69 107 TYR A N 1
ATOM 873 C CA . TYR A 1 107 ? -19.185 -5.469 2.035 1.00 77.69 107 TYR A CA 1
ATOM 874 C C . TYR A 1 107 ? -18.397 -4.373 1.334 1.00 77.69 107 TYR A C 1
ATOM 876 O O . TYR A 1 107 ? -19.014 -3.442 0.835 1.00 77.69 107 TYR A O 1
ATOM 884 N N . GLN A 1 108 ? -17.081 -4.526 1.191 1.00 80.31 108 GLN A N 1
ATOM 885 C CA . GLN A 1 108 ? -16.234 -3.556 0.506 1.00 80.31 108 GLN A CA 1
ATOM 886 C C . GLN A 1 108 ? -16.581 -3.429 -0.977 1.00 80.31 108 GLN A C 1
ATOM 888 O O . GLN A 1 108 ? -16.637 -2.322 -1.499 1.00 80.31 108 GLN A O 1
ATOM 893 N N . LEU A 1 109 ? -16.944 -4.521 -1.658 1.00 80.44 109 LEU A N 1
ATOM 894 C CA . LEU A 1 109 ? -17.469 -4.450 -3.028 1.00 80.44 109 LEU A CA 1
ATOM 895 C C . LEU A 1 109 ? -18.763 -3.631 -3.113 1.00 80.44 109 LEU A C 1
ATOM 897 O O . LEU A 1 109 ? -18.930 -2.793 -4.006 1.00 80.44 109 LEU A O 1
ATOM 901 N N . LYS A 1 110 ? -19.690 -3.854 -2.173 1.00 80.50 110 LYS A N 1
ATOM 902 C CA . LYS A 1 110 ? -20.925 -3.069 -2.086 1.00 80.50 110 LYS A CA 1
ATOM 903 C C . LYS A 1 110 ? -20.607 -1.613 -1.747 1.00 80.50 110 LYS A C 1
ATOM 905 O O . LYS A 1 110 ? -21.198 -0.716 -2.351 1.00 80.50 110 LYS A O 1
ATOM 910 N N . ALA A 1 111 ? -19.637 -1.388 -0.867 1.00 78.06 111 ALA A N 1
ATOM 911 C CA . ALA A 1 111 ? -19.241 -0.072 -0.423 1.00 78.06 111 ALA A CA 1
ATOM 912 C C . ALA A 1 111 ? -18.574 0.740 -1.527 1.00 78.06 111 ALA A C 1
ATOM 914 O O . ALA A 1 111 ? -18.967 1.878 -1.764 1.00 78.06 111 ALA A O 1
ATOM 915 N N . PHE A 1 112 ? -17.682 0.120 -2.290 1.00 79.75 112 PHE A N 1
ATOM 916 C CA . PHE A 1 112 ? -17.096 0.689 -3.493 1.00 79.75 112 PHE A CA 1
ATOM 917 C C . PHE A 1 112 ? -18.180 1.076 -4.507 1.00 79.75 112 PHE A C 1
ATOM 919 O O . PHE A 1 112 ? -18.201 2.197 -5.011 1.00 79.75 112 PHE A O 1
ATOM 926 N N . SER A 1 113 ? -19.153 0.191 -4.760 1.00 77.31 113 SER A N 1
ATOM 927 C CA . SER A 1 113 ? -20.261 0.504 -5.673 1.00 77.31 113 SER A CA 1
ATOM 928 C C . SER A 1 113 ? -21.123 1.677 -5.184 1.00 77.31 113 SER A C 1
ATOM 930 O O . SER A 1 113 ? -21.581 2.488 -5.992 1.00 77.31 113 SER A O 1
ATOM 932 N N . TRP A 1 114 ? -21.314 1.800 -3.866 1.00 80.06 114 TRP A N 1
ATOM 933 C CA . TRP A 1 114 ? -22.001 2.929 -3.245 1.00 80.06 114 TRP A CA 1
ATOM 934 C C . TRP A 1 114 ? -21.170 4.210 -3.373 1.00 80.06 114 TRP A C 1
ATOM 936 O O . TRP A 1 114 ? -21.700 5.202 -3.858 1.00 80.06 114 TRP A O 1
ATOM 946 N N . GLN A 1 115 ? -19.868 4.180 -3.065 1.00 79.75 115 GLN A N 1
ATOM 947 C CA . GLN A 1 115 ? -18.949 5.320 -3.188 1.00 79.75 115 GLN A CA 1
ATOM 948 C C . GLN A 1 115 ? -18.866 5.840 -4.623 1.00 79.75 115 GLN A C 1
ATOM 950 O O . GLN A 1 115 ? -18.865 7.048 -4.844 1.00 79.75 115 GLN A O 1
ATOM 955 N N . VAL A 1 116 ? -18.847 4.947 -5.615 1.00 79.88 116 VAL A N 1
ATOM 956 C CA . VAL A 1 116 ? -18.902 5.319 -7.034 1.00 79.88 116 VAL A CA 1
ATOM 957 C C . VAL A 1 116 ? -20.226 6.023 -7.346 1.00 79.88 116 VAL A C 1
ATOM 959 O O . VAL A 1 116 ? -20.241 7.074 -7.986 1.00 79.88 116 VAL A O 1
ATOM 962 N N . ARG A 1 117 ? -21.357 5.506 -6.857 1.00 74.94 117 ARG A N 1
ATOM 963 C CA . ARG A 1 117 ? -22.680 6.118 -7.077 1.00 74.94 117 ARG A CA 1
ATOM 964 C C . ARG A 1 117 ? -22.852 7.463 -6.369 1.00 74.94 117 ARG A C 1
ATOM 966 O O . ARG A 1 117 ? -23.461 8.373 -6.928 1.00 74.94 117 ARG A O 1
ATOM 973 N N . THR A 1 118 ? -22.306 7.620 -5.172 1.00 76.81 118 THR A N 1
ATOM 974 C CA . THR A 1 118 ? -22.419 8.867 -4.408 1.00 76.81 118 THR A CA 1
ATOM 975 C C . THR A 1 118 ? -21.391 9.907 -4.843 1.00 76.81 118 THR A C 1
ATOM 977 O O . THR A 1 118 ? -21.739 11.074 -4.980 1.00 76.81 118 THR A O 1
ATOM 980 N N . THR A 1 119 ? -20.153 9.511 -5.137 1.00 76.31 119 THR A N 1
ATOM 981 C CA . THR A 1 119 ? -19.068 10.444 -5.489 1.00 76.31 119 THR A CA 1
ATOM 982 C C . THR A 1 119 ? -19.080 10.809 -6.971 1.00 76.31 119 THR A C 1
ATOM 984 O O . THR A 1 119 ? -19.044 11.991 -7.312 1.00 76.31 119 THR A O 1
ATOM 987 N N . ILE A 1 120 ? -19.164 9.816 -7.866 1.00 80.44 120 ILE A N 1
ATOM 988 C CA . ILE A 1 120 ? -19.121 10.050 -9.320 1.00 80.44 120 ILE A CA 1
ATOM 989 C C . ILE A 1 120 ? -20.510 10.428 -9.836 1.00 80.44 120 ILE A C 1
ATOM 991 O O . ILE A 1 120 ? -20.658 11.432 -10.528 1.00 80.44 120 ILE A O 1
ATOM 995 N N . PHE A 1 121 ? -21.545 9.671 -9.462 1.00 80.06 121 PHE A N 1
ATOM 996 C CA . PHE A 1 121 ? -22.914 9.928 -9.930 1.00 80.06 121 PHE A CA 1
ATOM 997 C C . PHE A 1 121 ? -23.706 10.908 -9.049 1.00 80.06 121 PHE A C 1
ATOM 999 O O . PHE A 1 121 ? -24.863 11.191 -9.359 1.00 80.06 121 PHE A O 1
ATOM 1006 N N . ARG A 1 122 ? -23.102 11.447 -7.973 1.00 80.12 122 ARG A N 1
ATOM 1007 C CA . ARG A 1 122 ? -23.715 12.422 -7.044 1.00 80.12 122 ARG A CA 1
ATOM 1008 C C . ARG A 1 122 ? -25.109 12.022 -6.543 1.00 80.12 122 ARG A C 1
ATOM 1010 O O . ARG A 1 122 ? -25.941 12.878 -6.243 1.00 80.12 122 ARG A O 1
ATOM 1017 N N . GLN A 1 123 ? -25.374 10.719 -6.442 1.00 78.50 123 GLN A N 1
ATOM 1018 C CA . GLN A 1 123 ? -26.638 10.205 -5.925 1.00 78.50 123 GLN A CA 1
ATOM 1019 C C . GLN A 1 123 ? -26.675 10.374 -4.402 1.00 78.50 123 GLN A C 1
ATOM 1021 O O . GLN A 1 123 ? -25.728 10.007 -3.711 1.00 78.50 123 GLN A O 1
ATOM 1026 N N . LYS A 1 124 ? -27.77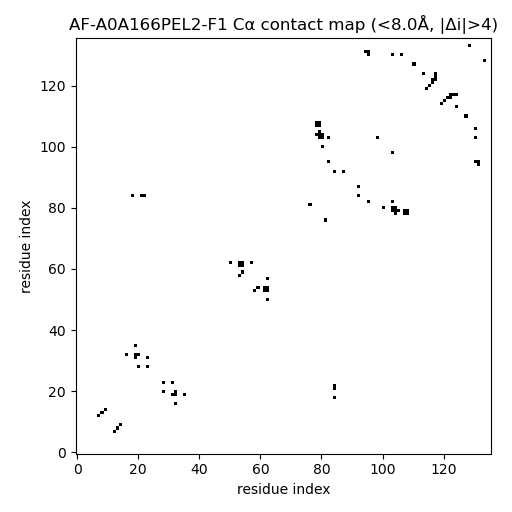3 10.915 -3.862 1.00 71.38 124 LYS A N 1
ATOM 1027 C CA . LYS A 1 124 ? -27.995 11.012 -2.410 1.00 71.38 124 LYS A CA 1
ATOM 1028 C C . LYS A 1 124 ? -28.521 9.672 -1.886 1.00 71.38 124 LYS A C 1
ATOM 1030 O O . LYS A 1 124 ? -29.727 9.492 -1.761 1.00 71.38 124 LYS A O 1
ATOM 1035 N N . LEU A 1 125 ? -27.619 8.719 -1.670 1.00 71.38 125 LEU A N 1
ATOM 1036 C CA . LEU A 1 125 ? -27.926 7.430 -1.043 1.00 71.38 125 LEU A CA 1
ATOM 1037 C C . LEU A 1 125 ? -27.757 7.535 0.479 1.00 71.38 125 LEU A C 1
ATOM 1039 O O . LEU A 1 125 ? -26.924 8.307 0.953 1.00 71.38 125 LEU A O 1
ATOM 1043 N N . GLU A 1 126 ? -28.530 6.755 1.234 1.00 71.25 126 GLU A N 1
ATOM 1044 C CA . GLU A 1 126 ? -28.367 6.654 2.689 1.00 71.25 126 GLU A CA 1
ATOM 1045 C C . GLU A 1 126 ? -26.956 6.145 3.046 1.00 71.25 126 GLU A C 1
ATOM 1047 O O . GLU A 1 126 ? -26.403 5.321 2.301 1.00 71.25 126 GLU A O 1
ATOM 1052 N N . PRO A 1 127 ? -26.350 6.638 4.146 1.00 69.44 127 PRO A N 1
ATOM 1053 C CA . PRO A 1 127 ? -25.041 6.176 4.596 1.00 69.44 127 PRO A CA 1
ATOM 1054 C C . PRO A 1 127 ? -25.093 4.674 4.899 1.00 69.44 127 PRO A C 1
ATOM 1056 O O . PRO A 1 127 ? -26.029 4.195 5.541 1.00 69.44 127 PRO A O 1
ATOM 1059 N N . MET A 1 128 ? -24.106 3.911 4.417 1.00 65.19 128 MET A N 1
ATOM 1060 C CA . MET A 1 128 ? -24.023 2.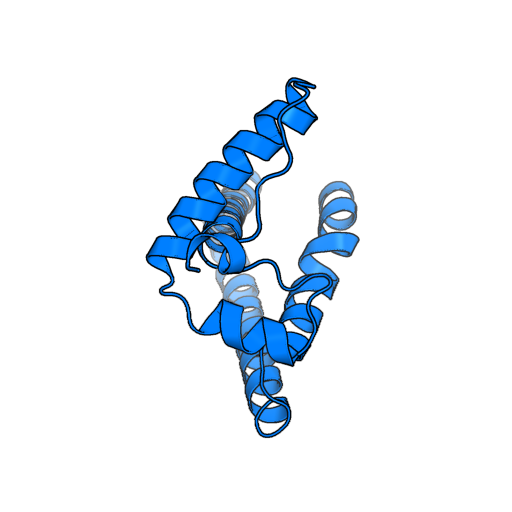491 4.768 1.00 65.19 128 MET A CA 1
ATOM 1061 C C . MET A 1 128 ? -23.751 2.352 6.259 1.00 65.19 128 MET A C 1
ATOM 1063 O O . MET A 1 128 ? -22.799 2.936 6.773 1.00 65.19 128 MET A O 1
ATOM 1067 N N . LYS A 1 129 ? -24.584 1.550 6.924 1.00 70.88 129 LYS A N 1
ATOM 1068 C CA . LYS A 1 129 ? -24.362 1.155 8.312 1.00 70.88 129 LYS A CA 1
ATOM 1069 C C . LYS A 1 129 ? -23.061 0.359 8.417 1.00 70.88 129 LYS A C 1
ATOM 1071 O O . LYS A 1 129 ? -22.827 -0.494 7.550 1.00 70.88 129 LYS A O 1
ATOM 1076 N N . PRO A 1 130 ? -22.236 0.622 9.437 1.00 67.69 130 PRO A N 1
ATOM 1077 C CA . PRO A 1 130 ? -20.993 -0.096 9.629 1.00 67.69 130 PRO A CA 1
ATOM 1078 C C . PRO A 1 130 ? -21.228 -1.593 9.856 1.00 67.69 130 PRO A C 1
ATOM 1080 O O . PRO A 1 130 ? -22.287 -2.025 10.311 1.00 67.69 130 PRO A O 1
ATOM 1083 N N . LEU A 1 131 ? -20.223 -2.398 9.511 1.00 62.44 131 LEU A N 1
ATOM 1084 C CA . LEU A 1 131 ? -20.338 -3.857 9.457 1.00 62.44 131 LEU A CA 1
ATOM 1085 C C . LEU A 1 131 ? -20.762 -4.505 10.780 1.00 62.44 131 LEU A C 1
ATOM 1087 O O . LEU A 1 131 ? -21.520 -5.471 10.753 1.00 62.44 131 LEU A O 1
ATOM 1091 N N . TRP A 1 132 ? -20.320 -3.957 11.911 1.00 60.97 132 TRP A N 1
ATOM 1092 C CA . TRP A 1 132 ? -20.629 -4.461 13.253 1.00 60.97 132 TRP A CA 1
ATOM 1093 C C . TRP A 1 132 ? -22.071 -4.170 13.707 1.00 60.97 132 TRP A C 1
ATOM 1095 O O . TRP A 1 132 ? -22.597 -4.879 14.558 1.00 60.97 132 TRP A O 1
ATOM 1105 N N . GLU A 1 133 ? -22.759 -3.185 13.120 1.00 64.38 133 GLU A N 1
ATOM 1106 C CA . GLU A 1 133 ? -24.183 -2.921 13.401 1.00 64.38 133 GLU A CA 1
ATOM 1107 C C . GLU A 1 133 ? -25.130 -3.876 12.662 1.00 64.38 133 GLU A C 1
ATOM 1109 O O . GLU A 1 133 ? -26.311 -3.952 12.990 1.00 64.38 133 GLU A O 1
ATOM 1114 N N . LEU A 1 134 ? -24.642 -4.579 11.636 1.00 60.47 134 LEU A N 1
ATOM 1115 C CA . LEU A 1 134 ? -25.447 -5.484 10.810 1.00 60.47 134 LEU A CA 1
ATOM 1116 C C . LEU A 1 134 ? -25.522 -6.913 11.374 1.00 60.47 134 LEU A C 1
ATOM 1118 O O . LEU A 1 134 ? -26.234 -7.741 10.806 1.00 60.47 134 LEU A O 1
ATOM 1122 N N . GLU A 1 135 ? -24.769 -7.208 12.437 1.00 55.72 135 GLU A N 1
ATOM 1123 C CA . GLU A 1 135 ? -24.657 -8.542 13.045 1.00 55.72 135 GLU A CA 1
ATOM 1124 C C . GLU A 1 135 ? -25.344 -8.643 14.427 1.00 55.72 135 GLU A C 1
ATOM 1126 O O . GLU A 1 135 ? -25.395 -9.738 14.987 1.00 55.72 135 GLU A O 1
ATOM 1131 N N . ASN A 1 136 ? -25.926 -7.538 14.925 1.00 42.97 136 ASN A N 1
ATOM 1132 C CA . ASN A 1 136 ? -26.787 -7.478 16.119 1.00 42.97 136 ASN A CA 1
ATOM 1133 C C . ASN A 1 136 ? -28.282 -7.553 15.777 1.00 42.97 136 ASN A C 1
ATOM 1135 O O . ASN A 1 136 ? -28.705 -6.905 14.790 1.00 42.97 136 ASN A O 1
#

Solvent-accessible surface area (backbone atoms only — not comparable to full-atom values): 7955 Å² total; per-residue (Å²): 109,69,73,56,49,66,61,37,53,82,41,72,59,53,47,62,61,54,47,47,65,67,73,36,60,83,94,50,26,70,61,53,44,52,50,54,50,50,53,54,54,51,51,51,50,52,49,65,66,45,45,65,59,33,38,72,73,47,36,68,71,43,38,53,49,53,53,50,51,51,50,50,53,48,51,53,47,45,55,39,70,53,77,86,67,80,96,57,52,80,72,53,47,56,57,62,70,69,52,61,64,70,60,49,25,56,49,36,54,52,47,51,55,48,48,47,40,38,67,74,66,63,44,92,66,82,81,80,77,59,76,77,69,73,78,110

InterPro domains:
  IPR005828 Major facilitator, sugar transporter-like [PF00083] (2-97)
  IPR020846 Major facilitator superfamily domain [PS50850] (1-86)
  IPR036259 MFS transporter superfamily [G3DSA:1.20.1250.20] (1-107)
  IPR036259 MFS transporter superfamily [SSF103473] (7-94)
  IPR050814 Myo-inositol Transporter [PTHR48020] (1-118)

pLDDT: mean 79.38, std 10.43, range [42.97, 94.75]

Radius of gyration: 18.39 Å; Cα contacts (8 Å, |Δi|>4): 54; chains: 1; bounding box: 46×27×46 Å

Sequence (136 aa):
MYLFEVFYSPGEGPVPFTYSAEAFPLHIREVGMSWATAVTWCFNFILSFTWPHLMTAFKVQGAFGWYAAWCLVGWVAVLLFLPETKELTLEELDQVFSVPTWKHARYQLKAFSWQVRTTIFRQKLEPMKPLWELEN

Organism: NCBI:txid392613

Mean predicted aligned error: 8.51 Å

Foldseek 3Di:
DVVCCVVCVVPVNCVVLVLLQLLDDPVCSVVSNVVSVVVVVVVVVVCVVCQVVCCVVQNPVRSVVVVVVVVVVVVLCCLQQPDDPPPDDSVVSVVVVVDDSNVSNVVSVVVVVVCCCCPVVVDPDDDDDDPSVVVD

Secondary structure (DSSP, 8-state):
-HHHHHHHTTTTTTHHHHHHHHHS-TTTHHHHHHHHHHHHHHHHHHHHHHHHHHHHHHHHHHHHHHHHHHHHHHHHHHHHH----TT--HHHHHHHHTS-HHHHHHHHHHHHHHHIIIIIS---PPPPPPGGGG--